Protein AF-A0A968PDY6-F1 (afdb_monomer)

Structure (mmCIF, N/CA/C/O backbone):
data_AF-A0A968PDY6-F1
#
_entry.id   AF-A0A968PDY6-F1
#
loop_
_atom_site.group_PDB
_atom_site.id
_atom_site.type_symbol
_atom_site.label_atom_id
_atom_site.label_alt_id
_atom_site.label_comp_id
_atom_site.label_asym_id
_atom_site.label_entity_id
_atom_site.label_seq_id
_atom_site.pdbx_PDB_ins_code
_atom_site.Cartn_x
_atom_site.Cartn_y
_atom_site.Cartn_z
_atom_site.occupancy
_atom_site.B_iso_or_equiv
_atom_site.auth_seq_id
_atom_site.auth_comp_id
_atom_site.auth_asym_id
_atom_site.auth_atom_id
_atom_site.pdbx_PDB_model_num
ATOM 1 N N . MET A 1 1 ? -9.874 9.531 -2.386 1.00 71.69 1 MET A N 1
ATOM 2 C CA . MET A 1 1 ? -11.178 9.047 -2.892 1.00 71.69 1 MET A CA 1
ATOM 3 C C . MET A 1 1 ? -11.476 7.631 -2.406 1.00 71.69 1 MET A C 1
ATOM 5 O O . MET A 1 1 ? -12.440 7.484 -1.672 1.00 71.69 1 MET A O 1
ATOM 9 N N . ILE A 1 2 ? -10.652 6.617 -2.720 1.00 79.25 2 ILE A N 1
ATOM 10 C CA . ILE A 1 2 ? -10.884 5.224 -2.266 1.00 79.25 2 ILE A CA 1
ATOM 11 C C . ILE A 1 2 ? -10.874 5.100 -0.735 1.00 79.25 2 ILE A C 1
ATOM 13 O O . ILE A 1 2 ? -11.810 4.557 -0.156 1.00 79.25 2 ILE A O 1
ATOM 17 N N . HIS A 1 3 ? -9.858 5.662 -0.071 1.00 80.12 3 HIS A N 1
ATOM 18 C CA . HIS A 1 3 ? -9.766 5.653 1.394 1.00 80.12 3 HIS A CA 1
ATOM 19 C C . HIS A 1 3 ? -10.992 6.284 2.058 1.00 80.12 3 HIS A C 1
ATOM 21 O O . HIS A 1 3 ? -11.614 5.649 2.895 1.00 80.12 3 HIS A O 1
ATOM 27 N N . THR A 1 4 ? -11.399 7.473 1.606 1.00 80.38 4 THR A N 1
ATOM 28 C CA . THR A 1 4 ? -12.576 8.193 2.118 1.00 80.38 4 THR A CA 1
ATOM 29 C C . THR A 1 4 ? -13.875 7.399 1.959 1.00 80.38 4 THR A C 1
ATOM 31 O O . THR A 1 4 ? -14.746 7.461 2.822 1.00 80.38 4 THR A O 1
ATOM 34 N N . ALA A 1 5 ? -14.019 6.644 0.866 1.00 83.75 5 ALA A N 1
ATOM 35 C CA . ALA A 1 5 ? -15.183 5.790 0.660 1.00 83.75 5 ALA A CA 1
ATOM 36 C C . ALA A 1 5 ? -15.190 4.605 1.643 1.00 83.75 5 ALA A C 1
ATOM 38 O O . ALA A 1 5 ? -16.207 4.339 2.283 1.00 83.75 5 ALA A O 1
ATOM 39 N N . LEU A 1 6 ? -14.051 3.925 1.809 1.00 81.19 6 LEU A N 1
ATOM 40 C CA . LEU A 1 6 ? -13.927 2.741 2.668 1.00 81.19 6 LEU A CA 1
ATOM 41 C C . LEU A 1 6 ? -13.889 3.072 4.166 1.00 81.19 6 LEU A C 1
ATOM 43 O O . LEU A 1 6 ? -14.401 2.294 4.971 1.00 81.19 6 LEU A O 1
ATOM 47 N N . SER A 1 7 ? -13.361 4.238 4.547 1.00 81.56 7 SER A N 1
ATOM 48 C CA . SER A 1 7 ? -13.275 4.683 5.944 1.00 81.56 7 SER A CA 1
ATOM 49 C C . SER A 1 7 ? -14.643 4.908 6.592 1.00 81.56 7 SER A C 1
ATOM 51 O O . SER A 1 7 ? -14.738 5.001 7.810 1.00 81.56 7 SER A O 1
ATOM 53 N N . SER A 1 8 ? -15.711 4.994 5.791 1.00 83.62 8 SER A N 1
ATOM 54 C CA . SER A 1 8 ? -17.090 5.064 6.288 1.00 83.62 8 SER A CA 1
ATOM 55 C C . SER A 1 8 ? -17.592 3.742 6.889 1.00 83.62 8 SER A C 1
ATOM 57 O O . SER A 1 8 ? -18.527 3.756 7.682 1.00 83.62 8 SER A O 1
ATOM 59 N N . GLN A 1 9 ? -16.980 2.607 6.526 1.00 82.94 9 GLN A N 1
ATOM 60 C CA . GLN A 1 9 ? -17.441 1.263 6.909 1.00 82.94 9 GLN A CA 1
ATOM 61 C C . GL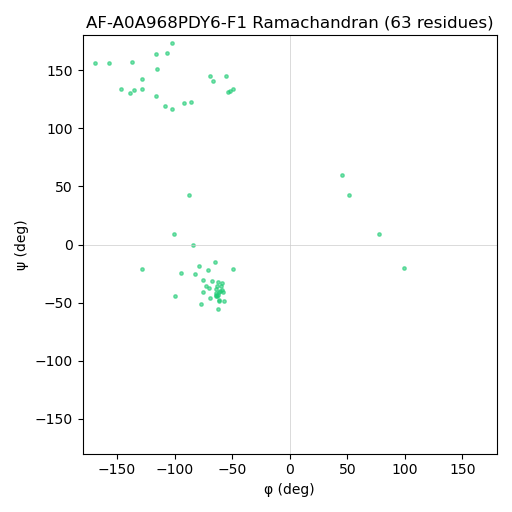N A 1 9 ? -16.353 0.393 7.547 1.00 82.94 9 GLN A C 1
ATOM 63 O O . GLN A 1 9 ? -16.667 -0.589 8.218 1.00 82.94 9 GLN A O 1
ATOM 68 N N . ARG A 1 10 ? -15.073 0.704 7.324 1.00 80.75 10 ARG A N 1
ATOM 69 C CA . ARG A 1 10 ? -13.935 -0.088 7.802 1.00 80.75 10 ARG A CA 1
ATOM 70 C C . ARG A 1 10 ? -12.836 0.808 8.350 1.00 80.75 10 ARG A C 1
ATOM 72 O O . ARG A 1 10 ? -12.716 1.969 7.971 1.00 80.75 10 ARG A O 1
ATOM 79 N N . GLN A 1 11 ? -12.003 0.238 9.214 1.00 79.00 11 GLN A N 1
ATOM 80 C CA . GLN A 1 11 ? -10.812 0.904 9.731 1.00 79.00 11 GLN A CA 1
ATOM 81 C C . GLN A 1 11 ? -9.621 0.565 8.832 1.00 79.00 11 GLN A C 1
ATOM 83 O O . GLN A 1 11 ? -9.325 -0.613 8.611 1.00 79.00 11 GLN A O 1
ATOM 88 N N . GLY A 1 12 ? -8.991 1.592 8.276 1.00 80.69 12 GLY A N 1
ATOM 89 C CA . GLY A 1 12 ? -7.859 1.442 7.374 1.00 80.69 12 GLY A CA 1
ATOM 90 C C . GLY A 1 12 ? -7.169 2.767 7.096 1.00 80.69 12 GLY A C 1
ATOM 91 O O . GLY A 1 12 ? -7.789 3.835 7.197 1.00 80.69 12 GLY A O 1
ATOM 92 N N . THR A 1 13 ? -5.897 2.701 6.718 1.00 82.19 13 THR A N 1
ATOM 93 C CA . THR A 1 13 ? -5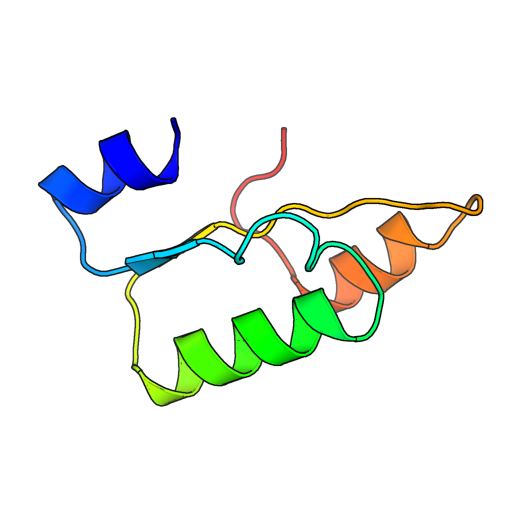.088 3.861 6.349 1.00 82.19 13 THR A CA 1
ATOM 94 C C . THR A 1 13 ? -4.850 3.916 4.846 1.00 82.19 13 THR A C 1
ATOM 96 O O . THR A 1 13 ? -5.081 2.967 4.090 1.00 82.19 13 THR A O 1
ATOM 99 N N . GLN A 1 14 ? -4.408 5.085 4.390 1.00 81.06 14 GLN A N 1
ATOM 100 C CA . GLN A 1 14 ? -3.806 5.241 3.076 1.00 81.06 14 GLN A CA 1
ATOM 101 C C . GLN A 1 14 ? -2.345 5.644 3.233 1.00 81.06 14 GLN A C 1
ATOM 103 O O . GLN A 1 14 ? -2.001 6.356 4.182 1.00 81.06 14 GLN A O 1
ATOM 108 N N . SER A 1 15 ? -1.507 5.263 2.270 1.00 74.31 15 SER A N 1
ATOM 109 C CA . SER A 1 15 ? -0.146 5.781 2.173 1.00 74.31 15 SER A CA 1
ATOM 110 C C . SER A 1 15 ? -0.173 7.318 2.170 1.00 74.31 15 SER A C 1
ATOM 112 O O . SER A 1 15 ? -0.942 7.912 1.400 1.00 74.31 15 SER A O 1
ATOM 114 N N . PRO A 1 16 ? 0.653 7.992 2.991 1.00 69.56 16 PRO A N 1
ATOM 115 C CA . PRO A 1 16 ? 0.855 9.431 2.877 1.00 69.56 16 PRO A CA 1
ATOM 116 C C . PRO A 1 16 ? 1.294 9.785 1.449 1.00 69.56 16 PRO A C 1
ATOM 118 O O . PRO A 1 16 ? 2.012 9.013 0.809 1.00 69.56 16 PRO A O 1
ATOM 121 N N . LYS A 1 17 ? 0.867 10.947 0.933 1.00 61.59 17 LYS A N 1
ATOM 122 C CA . LYS A 1 17 ? 1.233 11.389 -0.426 1.00 61.59 17 LYS A CA 1
ATOM 123 C C . LYS A 1 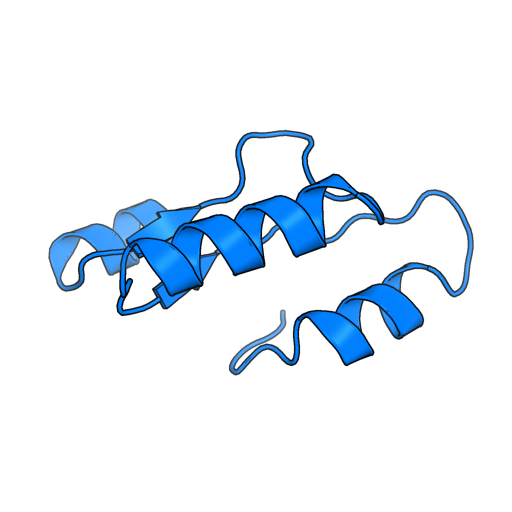17 ? 2.751 11.274 -0.632 1.00 61.59 17 LYS A C 1
ATOM 125 O O . LYS A 1 17 ? 3.515 11.732 0.212 1.00 61.59 17 LYS A O 1
ATOM 130 N N . SER A 1 18 ? 3.159 10.705 -1.770 1.00 62.66 18 SER A N 1
ATOM 131 C CA . SER A 1 18 ? 4.558 10.483 -2.185 1.00 62.66 18 SER A CA 1
ATOM 132 C C . SER A 1 18 ? 5.312 9.306 -1.537 1.00 62.66 18 SER A C 1
ATOM 134 O O . SER A 1 18 ? 6.510 9.160 -1.777 1.00 62.66 18 SER A O 1
ATOM 136 N N . PHE A 1 19 ? 4.649 8.423 -0.780 1.00 71.19 19 PHE A N 1
ATOM 137 C CA . PHE A 1 19 ? 5.234 7.152 -0.307 1.00 71.19 19 PHE A CA 1
ATOM 138 C C . PHE A 1 19 ? 5.048 6.006 -1.316 1.00 71.19 19 PHE A C 1
ATOM 140 O O . PHE A 1 19 ? 4.741 4.876 -0.951 1.00 71.19 19 PHE A O 1
ATOM 147 N N . ASN A 1 20 ? 5.255 6.301 -2.596 1.00 73.62 20 ASN A N 1
ATOM 148 C CA . ASN A 1 20 ? 4.952 5.412 -3.717 1.00 73.62 20 ASN A CA 1
ATOM 149 C C . ASN A 1 20 ? 6.180 4.669 -4.282 1.00 73.62 20 ASN A C 1
ATOM 151 O O . ASN A 1 20 ? 6.0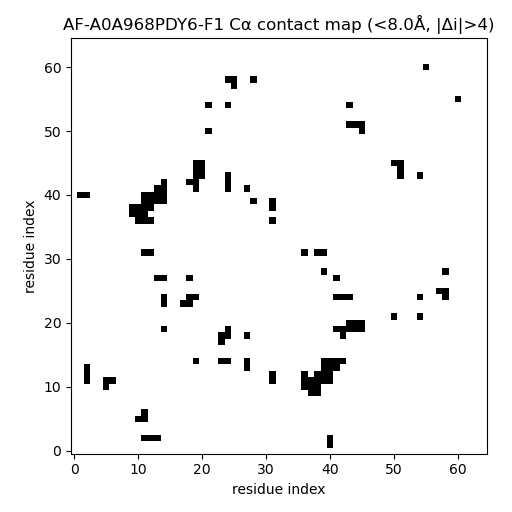78 4.000 -5.306 1.00 73.62 20 ASN A O 1
ATOM 155 N N . ASN A 1 21 ? 7.316 4.764 -3.583 1.00 76.19 21 ASN A N 1
ATOM 156 C CA . ASN A 1 21 ? 8.606 4.178 -3.955 1.00 76.19 21 ASN A CA 1
ATOM 157 C C . ASN A 1 21 ? 8.910 2.889 -3.161 1.00 76.19 21 ASN A C 1
ATOM 159 O O . ASN A 1 21 ? 8.257 2.591 -2.158 1.00 76.19 21 ASN A O 1
ATOM 163 N N . HIS A 1 22 ? 10.002 2.205 -3.526 1.00 76.56 22 HIS A N 1
ATOM 164 C CA . HIS A 1 22 ? 10.545 0.969 -2.914 1.00 76.56 22 HIS A CA 1
ATOM 165 C C . HIS A 1 22 ? 10.708 0.966 -1.396 1.00 76.56 22 HIS A C 1
ATOM 167 O O . HIS A 1 22 ? 10.809 -0.097 -0.799 1.00 76.56 22 HIS A O 1
ATOM 173 N N . ILE A 1 23 ? 10.767 2.141 -0.774 1.00 78.06 23 ILE A N 1
ATOM 174 C CA . ILE A 1 23 ? 10.880 2.296 0.680 1.00 78.06 23 ILE A CA 1
ATOM 175 C C . ILE A 1 23 ? 9.514 2.610 1.294 1.00 78.06 23 ILE A C 1
ATOM 177 O O . ILE A 1 23 ? 9.138 2.044 2.320 1.00 78.06 23 ILE A O 1
ATOM 181 N N . GLY A 1 24 ? 8.758 3.514 0.667 1.00 82.56 24 GLY A N 1
ATOM 182 C CA . GLY A 1 24 ? 7.526 4.030 1.252 1.00 82.56 24 GLY A CA 1
ATOM 183 C C . GLY A 1 24 ? 6.380 3.022 1.247 1.00 82.56 24 GLY A C 1
ATOM 184 O O . GLY A 1 24 ? 5.627 2.932 2.220 1.00 82.56 24 GLY A O 1
ATOM 185 N N . VAL A 1 25 ? 6.317 2.209 0.195 1.00 84.12 25 VAL A N 1
ATOM 186 C CA . VAL A 1 25 ? 5.346 1.124 0.050 1.00 84.12 25 VAL A CA 1
ATOM 187 C C . VAL A 1 25 ? 5.516 0.065 1.156 1.00 84.12 25 VAL A C 1
ATOM 189 O O . VAL A 1 25 ? 4.555 -0.153 1.899 1.00 84.12 25 VAL A O 1
ATOM 192 N N . PRO A 1 26 ? 6.707 -0.543 1.364 1.00 84.81 26 PRO A N 1
ATOM 193 C CA . PRO A 1 26 ? 6.902 -1.486 2.466 1.00 84.81 26 PRO A CA 1
ATOM 194 C C . PRO A 1 26 ? 6.634 -0.879 3.842 1.00 84.81 26 PRO A C 1
ATOM 196 O O . PRO A 1 26 ? 6.047 -1.546 4.690 1.00 84.81 26 PRO A O 1
ATOM 199 N N . LEU A 1 27 ? 7.027 0.377 4.078 1.00 85.06 27 LEU A N 1
ATOM 200 C CA . LEU A 1 27 ? 6.802 1.024 5.372 1.00 85.06 27 LEU A CA 1
ATOM 201 C C . LEU A 1 27 ? 5.305 1.181 5.673 1.00 85.06 27 LEU A C 1
ATOM 203 O O . LEU A 1 27 ? 4.8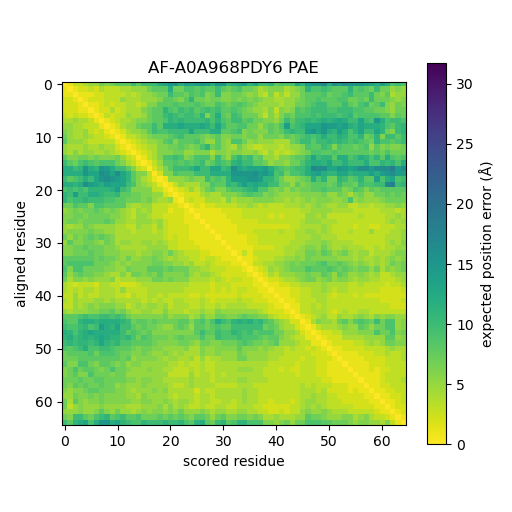71 0.909 6.791 1.00 85.06 27 LEU A O 1
ATOM 207 N N . THR A 1 28 ? 4.514 1.558 4.665 1.00 85.56 28 THR A N 1
ATOM 208 C CA . THR A 1 28 ? 3.053 1.660 4.789 1.00 85.56 28 THR A CA 1
ATOM 209 C C . THR A 1 28 ? 2.432 0.290 5.069 1.00 85.56 28 THR A C 1
ATOM 211 O O . THR A 1 28 ? 1.601 0.164 5.965 1.00 85.56 28 THR A O 1
ATOM 214 N N . MET A 1 29 ? 2.876 -0.756 4.363 1.00 85.31 29 MET A N 1
ATOM 215 C CA . MET A 1 29 ? 2.402 -2.129 4.585 1.00 85.31 29 MET A CA 1
ATOM 216 C C . MET A 1 29 ? 2.729 -2.636 5.996 1.00 85.31 29 MET A C 1
ATOM 218 O O . MET A 1 29 ? 1.876 -3.226 6.658 1.00 85.31 29 MET A O 1
ATOM 222 N N . LEU A 1 30 ? 3.949 -2.379 6.478 1.00 86.12 30 LEU A N 1
ATOM 223 C CA . LEU A 1 30 ? 4.380 -2.751 7.827 1.00 86.12 30 LEU A CA 1
ATOM 224 C C . LEU A 1 30 ? 3.560 -2.026 8.900 1.00 86.12 30 LEU A C 1
ATOM 226 O O . LEU A 1 30 ? 3.116 -2.660 9.857 1.00 86.12 30 LEU A O 1
ATOM 230 N N . ALA A 1 31 ? 3.329 -0.722 8.734 1.00 86.19 31 ALA A N 1
ATOM 231 C CA . ALA A 1 31 ? 2.513 0.064 9.655 1.00 86.19 31 ALA A CA 1
ATOM 232 C C . ALA A 1 31 ? 1.066 -0.455 9.719 1.00 86.19 31 ALA A C 1
ATOM 234 O O . ALA A 1 31 ? 0.565 -0.716 10.814 1.00 86.19 31 ALA A O 1
ATOM 235 N N . ALA A 1 32 ? 0.438 -0.700 8.564 1.00 86.00 32 ALA A N 1
ATOM 236 C CA . ALA A 1 32 ? -0.922 -1.236 8.487 1.00 86.00 32 ALA A CA 1
ATOM 237 C C . ALA A 1 32 ? -1.040 -2.624 9.147 1.00 86.00 32 ALA A C 1
ATOM 239 O O . ALA A 1 32 ? -1.994 -2.896 9.881 1.00 86.00 32 ALA A O 1
ATOM 240 N N . GLY A 1 33 ? -0.037 -3.491 8.951 1.00 84.44 33 GLY A N 1
ATOM 241 C CA . GLY A 1 33 ? 0.032 -4.801 9.601 1.00 84.44 33 GLY A CA 1
ATOM 242 C C . GLY A 1 33 ? 0.155 -4.710 11.126 1.00 84.44 33 GLY A C 1
ATOM 243 O O . GLY A 1 33 ? -0.564 -5.405 11.846 1.00 84.44 33 GLY A O 1
ATOM 244 N N . LEU A 1 34 ? 1.014 -3.818 11.634 1.00 86.19 34 LEU A N 1
ATOM 245 C CA . LEU A 1 34 ? 1.172 -3.577 13.076 1.00 86.19 34 LEU A CA 1
ATOM 246 C C . LEU A 1 34 ? -0.109 -3.024 13.716 1.00 86.19 34 LEU A C 1
ATOM 248 O O . LEU A 1 34 ? -0.437 -3.383 14.847 1.00 86.19 34 LEU A O 1
ATOM 252 N N . GLN A 1 35 ? -0.847 -2.186 12.989 1.00 85.31 35 GLN A N 1
ATOM 253 C CA . GLN A 1 35 ? -2.108 -1.594 13.442 1.00 85.31 35 GLN A CA 1
ATOM 254 C C . GLN A 1 35 ? -3.332 -2.503 13.220 1.00 85.31 35 GLN A C 1
ATOM 256 O O . GLN A 1 35 ? -4.432 -2.138 13.628 1.00 85.31 35 GLN A O 1
ATOM 261 N N . ARG A 1 36 ? -3.145 -3.703 12.643 1.00 85.25 36 ARG A N 1
ATOM 262 C CA . ARG A 1 36 ? -4.208 -4.674 12.307 1.00 85.25 36 ARG A CA 1
ATOM 263 C C . ARG A 1 36 ? -5.352 -4.056 11.505 1.00 85.25 36 ARG A C 1
ATOM 265 O O . ARG A 1 36 ? -6.529 -4.307 11.767 1.00 85.25 36 ARG A O 1
ATOM 272 N N . GLU A 1 37 ? -5.001 -3.230 10.533 1.00 85.94 37 GLU A N 1
ATOM 273 C CA . GLU A 1 37 ? -5.992 -2.547 9.718 1.00 85.94 37 GLU A CA 1
ATOM 274 C C . GLU A 1 37 ? -6.741 -3.506 8.793 1.00 85.94 37 GLU A C 1
ATOM 276 O O . GLU A 1 37 ? -6.187 -4.480 8.287 1.00 85.94 37 GLU A O 1
ATOM 281 N N . SER A 1 38 ? -8.027 -3.229 8.566 1.00 86.19 38 SER A N 1
ATOM 282 C CA . SER A 1 38 ? -8.889 -4.084 7.737 1.00 86.19 38 SER A CA 1
ATOM 283 C C . SER A 1 38 ? -8.673 -3.874 6.239 1.00 86.19 38 SER A C 1
ATOM 285 O O . SER A 1 38 ? -9.120 -4.688 5.434 1.00 86.19 38 SER A O 1
ATOM 287 N N . PHE A 1 39 ? -8.064 -2.752 5.860 1.00 84.56 39 PHE A N 1
ATOM 288 C CA . PHE A 1 39 ? -7.630 -2.459 4.502 1.00 84.56 39 PHE A CA 1
ATOM 289 C C . PHE A 1 39 ? -6.519 -1.409 4.539 1.00 84.56 39 PHE A C 1
ATOM 291 O O . PHE A 1 39 ? -6.444 -0.606 5.469 1.00 84.56 39 PHE A O 1
ATOM 298 N N . VAL A 1 40 ? -5.697 -1.388 3.496 1.00 87.75 40 VAL A N 1
ATOM 299 C CA . 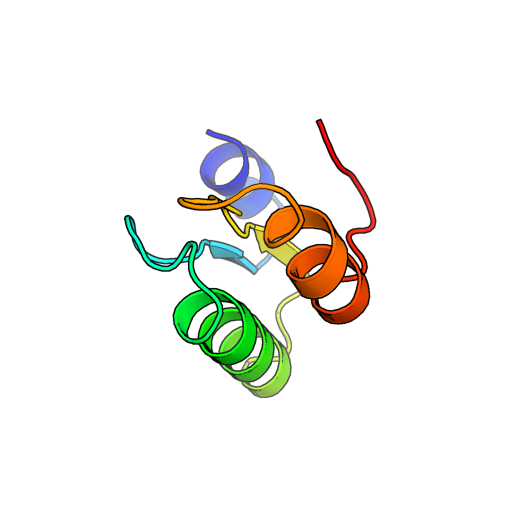VAL A 1 40 ? -4.695 -0.348 3.275 1.00 87.75 40 VAL A CA 1
ATOM 300 C C . VAL A 1 40 ? -4.748 0.073 1.816 1.00 87.75 40 VAL A C 1
ATOM 302 O O . VAL A 1 40 ? -4.821 -0.764 0.918 1.00 87.75 40 VAL A O 1
ATOM 305 N N . VAL A 1 41 ? -4.758 1.379 1.572 1.00 86.12 41 VAL A N 1
ATOM 306 C CA . VAL A 1 41 ? -4.706 1.933 0.214 1.00 86.12 41 VAL A CA 1
ATOM 307 C C . VAL A 1 41 ? -3.291 2.425 -0.036 1.00 86.12 41 VAL A C 1
ATOM 309 O O . VAL A 1 41 ? -2.835 3.348 0.636 1.00 86.12 41 VAL A O 1
ATOM 312 N N . VAL A 1 42 ? -2.598 1.823 -0.999 1.00 85.94 42 VAL A N 1
ATOM 313 C CA . VAL A 1 42 ? -1.219 2.186 -1.334 1.00 85.94 42 VAL A CA 1
ATOM 314 C C . VAL A 1 42 ? -1.175 2.728 -2.754 1.00 85.94 42 VAL A C 1
ATOM 316 O O . VAL A 1 42 ? -1.665 2.090 -3.682 1.00 85.94 42 VAL A O 1
ATOM 319 N N . GLU A 1 43 ? -0.586 3.905 -2.923 1.00 84.88 43 GLU A N 1
ATOM 320 C CA . GLU A 1 43 ? -0.253 4.424 -4.245 1.00 84.88 43 GLU A CA 1
ATOM 321 C C . GLU A 1 43 ? 1.110 3.864 -4.659 1.00 84.88 43 GLU A C 1
ATOM 323 O O . GLU A 1 43 ? 2.090 4.040 -3.939 1.00 84.88 43 GLU A O 1
ATOM 328 N N . VAL A 1 44 ? 1.180 3.180 -5.801 1.00 81.44 44 VAL A N 1
ATOM 329 C CA . VAL A 1 44 ? 2.435 2.645 -6.343 1.00 81.44 44 VAL A CA 1
ATOM 330 C C . VAL A 1 44 ? 2.816 3.464 -7.568 1.00 81.44 44 VAL A C 1
ATOM 332 O O . VAL A 1 44 ? 2.070 3.531 -8.541 1.00 81.44 44 VAL A O 1
ATOM 335 N N . GLY A 1 45 ? 3.979 4.100 -7.498 1.00 77.81 45 GLY A N 1
ATOM 336 C CA . GLY A 1 45 ? 4.562 4.908 -8.556 1.00 77.81 45 GLY A CA 1
ATOM 337 C C . GLY A 1 45 ? 5.864 4.276 -9.022 1.00 77.81 45 GLY A C 1
ATOM 338 O O . GLY A 1 45 ? 6.424 3.401 -8.366 1.00 77.81 45 GLY A O 1
ATOM 339 N N . SER A 1 46 ? 6.346 4.695 -10.182 1.00 76.50 46 SER A N 1
ATOM 340 C CA . SER A 1 46 ? 7.597 4.194 -10.740 1.00 76.50 46 SER A CA 1
ATOM 341 C C . SER A 1 46 ? 8.286 5.304 -11.505 1.00 76.50 46 SER A C 1
ATOM 343 O O . SER A 1 46 ? 7.657 5.978 -12.318 1.00 76.50 46 SER A O 1
ATOM 345 N N . ASN A 1 47 ? 9.584 5.447 -11.269 1.00 76.88 47 ASN A N 1
ATOM 346 C CA . ASN A 1 47 ? 10.453 6.335 -12.030 1.00 76.88 47 ASN A CA 1
ATOM 347 C C . ASN A 1 47 ? 11.159 5.578 -13.165 1.00 76.88 47 ASN A C 1
ATOM 349 O O . ASN A 1 47 ? 11.504 6.186 -14.174 1.00 76.88 47 ASN A O 1
ATOM 353 N N . HIS A 1 48 ? 11.329 4.256 -13.030 1.00 77.12 48 HIS A N 1
ATOM 354 C CA . HIS A 1 48 ? 11.992 3.401 -14.013 1.00 77.12 48 HIS A CA 1
ATOM 355 C C . HIS A 1 48 ? 11.146 2.179 -14.401 1.00 77.12 48 HIS A C 1
ATOM 357 O O . HIS A 1 48 ? 10.527 1.550 -13.543 1.00 77.12 48 HIS A O 1
ATOM 363 N N . PRO A 1 49 ? 11.157 1.766 -15.682 1.00 79.81 49 PRO A N 1
ATOM 364 C CA . PRO A 1 49 ? 10.463 0.559 -16.120 1.00 79.81 49 PRO A CA 1
ATOM 365 C C . PRO A 1 49 ? 10.841 -0.667 -15.276 1.00 79.81 49 PRO A C 1
ATOM 367 O O . PRO A 1 49 ? 12.018 -0.941 -15.063 1.00 79.81 49 PRO A O 1
ATOM 370 N N . GLY A 1 50 ? 9.835 -1.417 -14.823 1.00 79.75 50 GLY A N 1
ATOM 371 C CA . GLY A 1 50 ? 10.014 -2.634 -14.019 1.00 79.75 50 GLY A CA 1
ATOM 372 C C . GLY A 1 50 ? 9.828 -2.443 -12.511 1.00 79.75 50 GLY A C 1
ATOM 373 O O . GLY A 1 50 ? 9.475 -3.403 -11.833 1.00 79.75 50 GLY A O 1
ATOM 374 N N . GLU A 1 51 ? 9.930 -1.217 -11.992 1.00 83.00 51 GLU A N 1
ATOM 375 C CA . GLU A 1 51 ? 9.799 -0.940 -10.552 1.00 83.00 51 GLU A CA 1
ATOM 376 C C . GLU A 1 51 ? 8.419 -1.312 -9.989 1.00 83.00 51 GLU A C 1
ATOM 378 O O . GLU A 1 51 ? 8.319 -1.926 -8.927 1.00 83.00 51 GLU A O 1
ATOM 383 N N . ILE A 1 52 ? 7.350 -1.015 -10.736 1.00 84.00 52 ILE A N 1
ATOM 384 C CA . ILE A 1 52 ? 5.984 -1.417 -10.371 1.00 84.00 52 ILE A CA 1
ATOM 385 C C . ILE A 1 52 ? 5.880 -2.940 -10.221 1.00 84.00 52 ILE A C 1
ATOM 387 O O . ILE A 1 52 ? 5.232 -3.417 -9.294 1.00 84.00 52 ILE A O 1
ATOM 391 N N . ALA A 1 53 ? 6.512 -3.719 -11.105 1.00 85.50 53 ALA A N 1
ATOM 392 C CA . ALA A 1 53 ? 6.391 -5.175 -11.076 1.00 85.50 53 ALA A CA 1
ATOM 393 C C . ALA A 1 53 ? 6.979 -5.768 -9.788 1.00 85.50 53 ALA A C 1
ATOM 395 O O . ALA A 1 53 ? 6.403 -6.693 -9.215 1.00 85.50 53 ALA A O 1
ATOM 396 N N . ASP A 1 54 ? 8.092 -5.220 -9.306 1.00 85.44 54 ASP A N 1
ATOM 397 C CA . ASP A 1 54 ? 8.709 -5.665 -8.057 1.00 85.44 54 ASP A CA 1
ATOM 398 C C . ASP A 1 54 ? 7.941 -5.178 -6.828 1.00 85.44 54 ASP A C 1
ATOM 400 O O . ASP A 1 54 ? 7.676 -5.967 -5.917 1.00 85.44 54 ASP A O 1
ATOM 404 N N . LEU A 1 55 ? 7.475 -3.926 -6.839 1.00 83.69 55 LEU A N 1
ATOM 405 C CA . LEU A 1 55 ? 6.608 -3.394 -5.786 1.00 83.69 55 LEU A CA 1
ATOM 406 C C . LEU A 1 55 ? 5.316 -4.202 -5.645 1.00 83.69 55 LEU A C 1
ATOM 408 O O . LEU A 1 55 ? 4.816 -4.400 -4.543 1.00 83.69 55 LEU A O 1
ATOM 412 N N . MET A 1 56 ? 4.792 -4.741 -6.737 1.00 86.12 56 MET A N 1
ATOM 413 C CA . MET A 1 56 ? 3.519 -5.456 -6.717 1.00 86.12 56 MET A CA 1
ATOM 414 C C . MET A 1 56 ? 3.647 -6.906 -6.270 1.00 86.12 56 MET A C 1
ATOM 416 O O . MET A 1 56 ? 2.719 -7.442 -5.663 1.00 86.12 56 MET A O 1
ATOM 420 N N . LYS A 1 57 ? 4.826 -7.515 -6.446 1.00 87.12 57 LYS A N 1
ATOM 421 C CA . LYS A 1 57 ? 5.172 -8.773 -5.763 1.00 87.12 57 LYS A CA 1
ATOM 422 C C . LYS A 1 57 ? 5.204 -8.597 -4.245 1.00 87.12 57 LYS A C 1
ATOM 424 O O . LYS A 1 57 ? 4.881 -9.543 -3.530 1.00 87.12 57 LYS A O 1
ATOM 429 N N . LEU A 1 58 ? 5.588 -7.410 -3.769 1.00 85.06 58 LEU A N 1
ATOM 430 C CA . LEU A 1 58 ? 5.602 -7.073 -2.349 1.00 85.06 58 LEU A CA 1
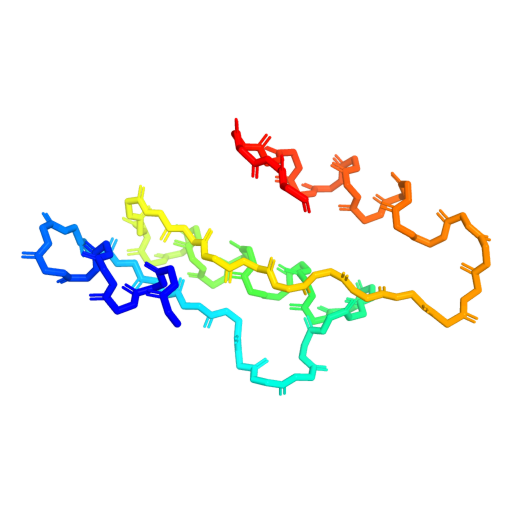ATOM 431 C C . LEU A 1 58 ? 4.193 -6.762 -1.824 1.00 85.06 58 LEU A C 1
ATOM 433 O O . LEU A 1 58 ? 3.788 -7.342 -0.822 1.00 85.06 58 LEU A O 1
ATOM 437 N N . VAL A 1 59 ? 3.453 -5.876 -2.500 1.00 86.00 59 VAL A N 1
ATOM 438 C CA . VAL A 1 59 ? 2.133 -5.401 -2.042 1.00 86.00 59 VAL A CA 1
ATOM 439 C C . VAL A 1 59 ? 1.064 -6.483 -2.127 1.00 86.00 59 VAL A C 1
ATOM 441 O O . VAL A 1 59 ? 0.218 -6.560 -1.244 1.00 86.00 59 VAL A O 1
ATOM 444 N N . ARG A 1 60 ? 1.103 -7.318 -3.175 1.00 87.56 60 ARG A N 1
ATOM 445 C CA . ARG A 1 60 ? 0.108 -8.373 -3.450 1.00 87.56 60 ARG A CA 1
ATOM 446 C C . ARG A 1 60 ? -1.336 -7.861 -3.276 1.00 87.56 60 ARG A C 1
ATOM 448 O O . ARG A 1 60 ? -2.057 -8.372 -2.423 1.00 87.56 60 ARG A O 1
ATOM 455 N N . PRO A 1 61 ? -1.745 -6.833 -4.042 1.00 88.44 61 PRO A N 1
ATOM 456 C CA . PRO A 1 61 ? -3.025 -6.174 -3.825 1.00 88.44 61 PRO A CA 1
ATOM 457 C C . PRO A 1 61 ? -4.202 -7.103 -4.141 1.00 88.44 61 PRO A C 1
ATOM 459 O O . PRO A 1 61 ? -4.183 -7.813 -5.146 1.00 88.44 61 PRO A O 1
ATOM 462 N N . ASP A 1 62 ? -5.260 -7.032 -3.330 1.00 88.25 62 ASP A N 1
ATOM 463 C CA . ASP A 1 62 ? -6.537 -7.696 -3.627 1.00 88.25 62 ASP A CA 1
ATOM 464 C C . ASP A 1 62 ? -7.238 -7.074 -4.848 1.00 88.25 62 ASP A C 1
ATOM 466 O O . ASP A 1 62 ? -7.959 -7.752 -5.578 1.00 88.25 62 ASP A O 1
ATOM 470 N N . ILE A 1 63 ? -7.043 -5.767 -5.061 1.00 85.88 63 ILE A N 1
ATOM 471 C CA . ILE A 1 63 ? -7.641 -4.986 -6.149 1.00 85.88 63 ILE A CA 1
ATOM 472 C C . ILE A 1 63 ? -6.585 -4.026 -6.710 1.00 85.88 63 ILE A C 1
ATOM 474 O O . ILE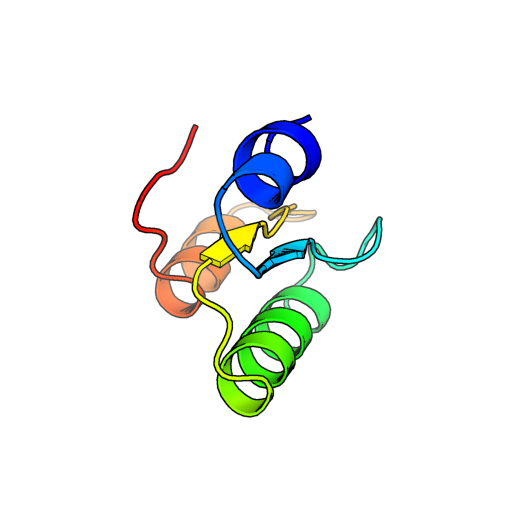 A 1 63 ? -5.963 -3.278 -5.957 1.00 85.88 63 ILE A O 1
ATOM 478 N N . TRP A 1 64 ? -6.428 -4.013 -8.035 1.00 81.69 64 TRP A N 1
ATOM 479 C CA . TRP A 1 64 ? -5.581 -3.078 -8.782 1.00 81.69 64 TRP A CA 1
ATOM 480 C C . TRP A 1 64 ? -6.409 -2.445 -9.905 1.00 81.69 64 TRP A C 1
ATOM 482 O O . TRP A 1 64 ? -7.101 -3.164 -10.626 1.00 81.69 64 TRP A O 1
ATOM 492 N N . CYS A 1 65 ? -6.320 -1.121 -10.070 1.00 74.12 65 CYS A N 1
ATOM 493 C CA . CYS A 1 65 ? -6.822 -0.390 -11.242 1.00 74.12 65 CYS A CA 1
ATOM 494 C C . CYS A 1 65 ? -5.716 0.375 -11.981 1.00 74.12 65 CYS A C 1
ATOM 496 O O . CYS A 1 65 ? -4.7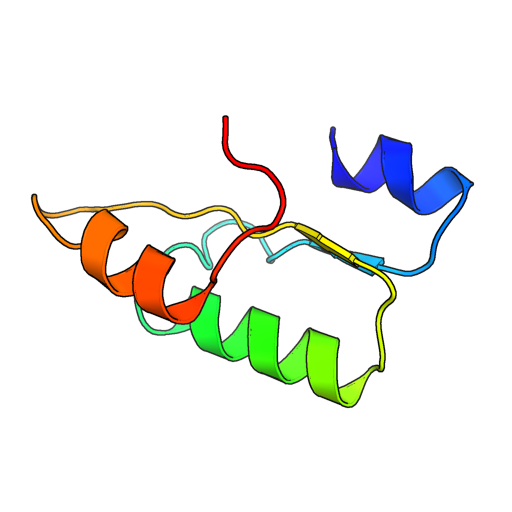97 0.877 -11.293 1.00 74.12 65 CYS A O 1
#

pLDDT: mean 81.56, std 5.62, range [61.59, 88.44]

Nearest PDB structures (foldseek):
  1zu4-assembly1_A  TM=5.951E-01  e=9.317E+00  Mycoplasma mycoides
  1jft-assembly1_A-2  TM=2.883E-01  e=5.336E+00  Escherichia coli
  1jhz-assembly1_B  TM=3.089E-01  e=7.051E+00  Escherichia coli

Sequence (65 aa):
MIHTALSSQRQGTQSPKSFNNHIGVPLTMLAAGLQRESFVVVEVGSNHPGEIADLMKLVRPDIWC

Mean predicted aligned error: 5.67 Å

Foldseek 3Di:
DVCVVCVVPFFEEEQDPPLQAPRSLVVQVVVCVVVVGPDYHYHHDDPDPPRSVVSCVVNVDPDDD

Secondary structure (DSSP, 8-state):
-HHHHHTTTS-EEEPPTT--STTHHHHHHHHHHHTT-SEEE-----SSTTHHHHHHHHH--S---

Solvent-accessible surface area (backbone atoms only — not comparable to full-atom values): 4093 Å² total; per-residue (Å²): 108,69,58,69,62,46,52,77,80,45,59,55,55,58,51,60,92,88,32,25,43,93,61,36,44,57,51,43,53,52,51,40,60,76,68,66,44,79,45,73,45,72,60,82,50,66,95,52,94,64,47,53,62,58,52,44,70,69,65,61,68,95,73,86,134

Radius of gyration: 11.72 Å; Cα contacts (8 Å, |Δi|>4): 71; chains: 1; bounding box: 29×20×30 Å